Protein AF-A0A2E5CTN7-F1 (afdb_monomer)

Solvent-accessible surface area (backbone atoms only — not comparable to full-atom values): 4200 Å² total; per-residue (Å²): 109,69,56,59,52,44,19,51,52,30,25,52,55,41,48,54,53,52,45,56,50,31,56,75,73,72,36,64,38,70,82,67,45,45,64,46,31,78,74,52,42,70,61,41,58,75,75,46,55,69,67,31,49,48,36,58,74,50,50,43,57,54,54,36,49,49,13,42,55,50,14,49,51,53,50,75,74,107

Structure (mmCIF, N/CA/C/O backbone):
data_AF-A0A2E5CTN7-F1
#
_entry.id   AF-A0A2E5CTN7-F1
#
loop_
_atom_site.group_PDB
_atom_site.id
_atom_site.type_symbol
_atom_site.label_atom_id
_atom_site.label_alt_id
_atom_site.label_comp_id
_atom_site.label_asym_id
_atom_site.label_entity_id
_atom_site.label_seq_id
_atom_site.pdbx_PDB_ins_code
_atom_site.Cartn_x
_atom_site.Cartn_y
_atom_site.Cartn_z
_atom_site.occupancy
_atom_site.B_iso_or_equiv
_atom_site.auth_seq_id
_atom_site.auth_comp_id
_atom_site.auth_asym_id
_atom_site.auth_atom_id
_atom_site.pdbx_PDB_model_num
ATOM 1 N N . MET A 1 1 ? 17.159 -10.395 -12.004 1.00 92.94 1 MET A N 1
ATOM 2 C CA . MET A 1 1 ? 17.238 -9.662 -10.718 1.00 92.94 1 MET A CA 1
ATOM 3 C C . MET A 1 1 ? 16.824 -8.200 -10.842 1.00 92.94 1 MET A C 1
ATOM 5 O O . MET A 1 1 ? 15.944 -7.797 -10.094 1.00 92.94 1 MET A O 1
ATOM 9 N N . LEU A 1 2 ? 17.341 -7.438 -11.818 1.00 96.06 2 LEU A N 1
ATOM 10 C CA . LEU A 1 2 ? 16.951 -6.033 -12.044 1.00 96.06 2 LEU A CA 1
ATOM 11 C C . LEU A 1 2 ? 15.428 -5.817 -12.174 1.00 96.06 2 LEU A C 1
ATOM 1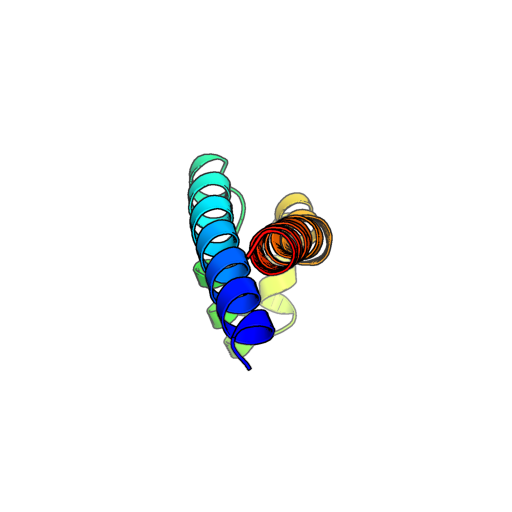3 O O . LEU A 1 2 ? 14.888 -4.915 -11.545 1.0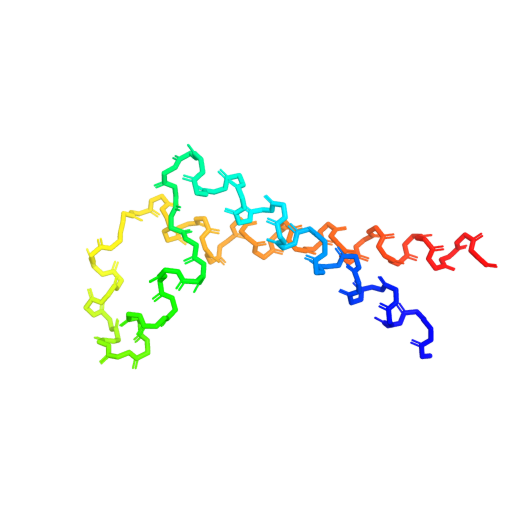0 96.06 2 LEU A O 1
ATOM 17 N N . ARG A 1 3 ? 14.721 -6.701 -12.897 1.00 97.44 3 ARG A N 1
ATOM 18 C CA . ARG A 1 3 ? 13.249 -6.680 -13.004 1.00 97.44 3 ARG A CA 1
ATOM 19 C C . ARG A 1 3 ? 12.548 -6.640 -11.644 1.00 97.44 3 ARG A C 1
ATOM 21 O O . ARG A 1 3 ? 11.682 -5.805 -11.420 1.00 97.44 3 ARG A O 1
ATOM 28 N N . ILE A 1 4 ? 12.926 -7.546 -10.740 1.00 97.38 4 ILE A N 1
ATOM 29 C CA . ILE A 1 4 ? 12.309 -7.671 -9.411 1.00 97.38 4 ILE A CA 1
ATOM 30 C C . ILE A 1 4 ? 12.618 -6.427 -8.571 1.00 97.38 4 ILE A C 1
ATOM 32 O O . ILE A 1 4 ? 11.733 -5.918 -7.894 1.00 97.38 4 ILE A O 1
ATOM 36 N N . TYR A 1 5 ? 13.844 -5.905 -8.663 1.00 98.06 5 TYR A N 1
ATOM 37 C CA . TYR A 1 5 ? 14.250 -4.683 -7.971 1.00 98.06 5 TYR A C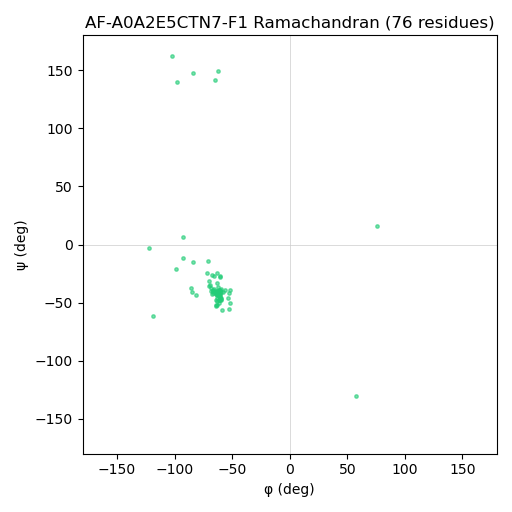A 1
ATOM 38 C C . TYR A 1 5 ? 13.425 -3.460 -8.410 1.00 98.06 5 TYR A C 1
ATOM 40 O O . TYR A 1 5 ? 12.883 -2.751 -7.564 1.00 98.06 5 TYR A O 1
ATOM 48 N N . LEU A 1 6 ? 13.249 -3.256 -9.721 1.00 98.00 6 LEU A N 1
ATOM 49 C CA . LEU A 1 6 ? 12.433 -2.161 -10.265 1.00 98.00 6 LEU A CA 1
ATOM 50 C C . LEU A 1 6 ? 10.954 -2.288 -9.883 1.00 98.00 6 LEU A C 1
ATOM 52 O O . LEU A 1 6 ? 10.323 -1.298 -9.515 1.00 98.00 6 LEU A O 1
ATOM 56 N N . ILE A 1 7 ? 10.412 -3.508 -9.919 1.00 98.50 7 ILE A N 1
ATOM 57 C CA . ILE A 1 7 ? 9.059 -3.799 -9.430 1.00 98.50 7 ILE A CA 1
ATOM 58 C C . ILE A 1 7 ? 8.937 -3.448 -7.943 1.00 98.50 7 ILE A C 1
ATOM 60 O O . ILE A 1 7 ? 8.004 -2.745 -7.563 1.00 98.50 7 ILE A O 1
ATOM 64 N N . GLY A 1 8 ? 9.888 -3.879 -7.110 1.00 98.25 8 GLY A N 1
ATOM 65 C CA . GLY A 1 8 ? 9.897 -3.589 -5.675 1.00 98.25 8 GLY A CA 1
ATOM 66 C C . GLY A 1 8 ? 9.930 -2.089 -5.374 1.00 98.25 8 GLY A C 1
ATOM 67 O O . GLY A 1 8 ? 9.124 -1.611 -4.578 1.00 98.25 8 GLY A O 1
ATOM 68 N N . ILE A 1 9 ? 10.792 -1.331 -6.062 1.00 98.38 9 ILE A N 1
ATOM 69 C CA . ILE A 1 9 ? 10.838 0.136 -5.945 1.00 98.38 9 ILE A CA 1
ATOM 70 C C . ILE A 1 9 ? 9.501 0.757 -6.352 1.00 98.38 9 ILE A C 1
ATOM 72 O O . ILE A 1 9 ? 8.989 1.631 -5.656 1.00 98.38 9 ILE A O 1
ATOM 76 N N . SER A 1 10 ? 8.920 0.314 -7.467 1.00 98.38 10 SER A N 1
ATOM 77 C CA . SER A 1 10 ? 7.662 0.879 -7.950 1.00 98.38 10 SER A CA 1
ATOM 78 C C . SER A 1 10 ? 6.511 0.620 -6.973 1.00 98.38 10 SER A C 1
ATOM 80 O O . SER A 1 10 ? 5.766 1.545 -6.651 1.00 98.38 10 SER A O 1
ATOM 82 N N . ILE A 1 11 ? 6.416 -0.591 -6.414 1.00 98.50 11 ILE A N 1
ATOM 83 C CA . ILE A 1 11 ? 5.449 -0.919 -5.356 1.00 98.50 11 ILE A CA 1
ATOM 84 C C . ILE A 1 11 ? 5.680 -0.047 -4.118 1.00 98.50 11 ILE A C 1
ATOM 86 O O . ILE A 1 11 ? 4.713 0.481 -3.575 1.00 98.50 11 ILE A O 1
ATOM 90 N N . LEU A 1 12 ? 6.933 0.154 -3.691 1.00 98.31 12 LEU A N 1
ATOM 91 C CA . LEU A 1 12 ? 7.260 0.996 -2.536 1.00 98.31 12 LEU A CA 1
ATOM 92 C C . LEU A 1 12 ? 6.796 2.447 -2.733 1.00 98.31 12 LEU A C 1
ATOM 94 O O . LEU A 1 12 ? 6.168 3.017 -1.843 1.00 98.31 12 LEU A O 1
ATOM 98 N N . ILE A 1 13 ? 7.059 3.033 -3.904 1.00 98.38 13 ILE A N 1
ATOM 99 C CA . ILE A 1 13 ? 6.625 4.400 -4.230 1.00 98.38 13 ILE A CA 1
ATOM 100 C C . ILE A 1 13 ? 5.097 4.499 -4.172 1.00 98.38 13 ILE A C 1
ATOM 102 O O . ILE A 1 13 ? 4.556 5.398 -3.526 1.00 98.38 13 ILE A O 1
ATOM 106 N N . ILE A 1 14 ? 4.395 3.552 -4.799 1.00 98.31 14 ILE A N 1
ATOM 107 C CA . ILE A 1 14 ? 2.931 3.517 -4.783 1.00 98.31 14 ILE A CA 1
ATOM 108 C C . ILE A 1 14 ? 2.392 3.324 -3.358 1.00 98.31 14 ILE A C 1
ATOM 110 O O . ILE A 1 14 ? 1.437 4.001 -2.983 1.00 98.31 14 ILE A O 1
ATOM 114 N N . ALA A 1 15 ? 3.022 2.484 -2.533 1.00 97.81 15 ALA A N 1
ATOM 115 C CA . ALA A 1 15 ? 2.639 2.274 -1.137 1.00 97.81 15 ALA A CA 1
ATOM 116 C C . ALA A 1 15 ? 2.745 3.560 -0.301 1.00 97.81 15 ALA A C 1
ATOM 118 O O . ALA A 1 15 ? 1.846 3.856 0.489 1.00 97.81 15 ALA A O 1
ATOM 119 N N . ILE A 1 16 ? 3.816 4.343 -0.481 1.00 97.88 16 ILE A N 1
ATOM 120 C CA . ILE A 1 16 ? 4.007 5.628 0.210 1.00 97.88 16 ILE A CA 1
ATOM 121 C C . ILE A 1 16 ? 2.912 6.617 -0.202 1.00 97.88 16 ILE A C 1
ATOM 123 O O . ILE A 1 16 ? 2.258 7.204 0.661 1.00 97.88 16 ILE A O 1
ATOM 127 N N . ILE A 1 17 ? 2.660 6.758 -1.508 1.00 97.88 17 ILE A N 1
ATOM 128 C CA . ILE A 1 17 ? 1.618 7.653 -2.031 1.00 97.88 17 ILE A CA 1
ATOM 129 C C . ILE A 1 17 ? 0.236 7.234 -1.512 1.00 97.88 17 ILE A C 1
ATOM 131 O O . ILE A 1 17 ? -0.516 8.074 -1.020 1.00 97.88 17 ILE A O 1
ATOM 135 N N . ALA A 1 18 ? -0.087 5.941 -1.564 1.00 97.25 18 ALA A N 1
ATOM 136 C CA . ALA A 1 18 ? -1.366 5.414 -1.101 1.00 97.25 18 ALA A CA 1
ATOM 137 C C . ALA A 1 18 ? -1.596 5.683 0.394 1.00 97.25 18 ALA A C 1
ATOM 139 O O . ALA A 1 18 ? -2.688 6.100 0.774 1.00 97.25 18 ALA A O 1
ATOM 140 N N . ASN A 1 19 ? -0.573 5.503 1.237 1.00 96.75 19 ASN A N 1
ATOM 141 C CA . ASN A 1 19 ? -0.669 5.799 2.669 1.00 96.75 19 ASN A CA 1
ATOM 142 C C . ASN A 1 19 ? -0.846 7.302 2.943 1.00 96.75 19 ASN A C 1
ATOM 144 O O . ASN A 1 19 ? -1.659 7.671 3.790 1.00 96.75 19 ASN A O 1
ATOM 148 N N . LEU A 1 20 ? -0.145 8.171 2.204 1.00 96.81 20 LEU A N 1
ATOM 149 C CA . LEU A 1 20 ? -0.314 9.625 2.319 1.00 96.81 20 LEU A CA 1
ATOM 150 C C . LEU A 1 20 ? -1.728 10.069 1.932 1.00 96.81 20 LEU A C 1
ATOM 152 O O . LEU A 1 20 ? -2.319 10.901 2.619 1.00 96.81 20 LEU A O 1
ATOM 156 N N . ILE A 1 21 ? -2.276 9.518 0.845 1.00 96.88 21 ILE A N 1
ATOM 157 C CA . ILE A 1 21 ? -3.648 9.810 0.419 1.00 96.88 21 ILE A CA 1
ATOM 158 C C . ILE A 1 21 ? -4.628 9.314 1.481 1.00 96.88 21 ILE A C 1
ATOM 160 O O . ILE A 1 21 ? -5.429 10.114 1.953 1.00 96.88 21 ILE A O 1
ATOM 164 N N . ALA A 1 22 ? -4.523 8.047 1.898 1.00 96.12 22 ALA A N 1
ATOM 165 C CA . ALA A 1 22 ? -5.400 7.430 2.895 1.00 96.12 22 ALA A CA 1
ATOM 166 C C . ALA A 1 22 ? -5.465 8.241 4.197 1.00 96.12 22 ALA A C 1
ATOM 168 O O . ALA A 1 22 ? -6.559 8.53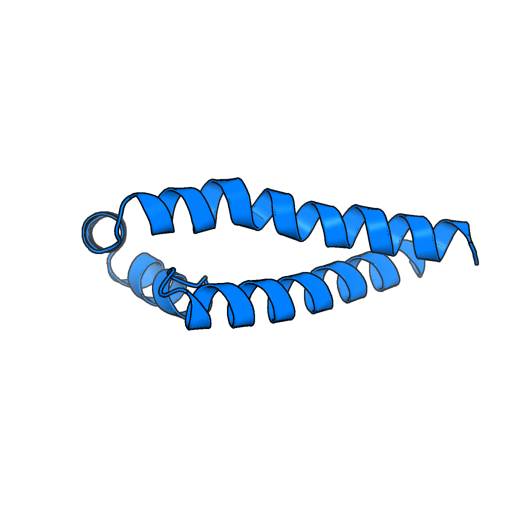9 4.674 1.00 96.12 22 ALA A O 1
ATOM 169 N N . SER A 1 23 ? -4.309 8.681 4.707 1.00 93.94 23 SER A N 1
ATOM 170 C CA . SER A 1 23 ? -4.225 9.527 5.901 1.00 93.94 23 SER A CA 1
ATOM 171 C C . SER A 1 23 ? -4.973 10.858 5.731 1.00 93.94 23 SER A C 1
ATOM 173 O O . SER A 1 23 ? -5.695 11.274 6.636 1.00 93.94 23 SER A O 1
ATOM 175 N N . LYS A 1 24 ? -4.883 11.502 4.557 1.00 95.31 24 LYS A N 1
ATOM 176 C CA . LYS A 1 24 ? -5.585 12.769 4.276 1.00 95.31 24 LYS A CA 1
ATOM 177 C C . LYS A 1 24 ? -7.100 12.623 4.155 1.00 95.31 24 LYS A C 1
ATOM 179 O O . LYS A 1 24 ? -7.815 13.564 4.479 1.00 95.31 24 LYS A O 1
ATOM 184 N N . ILE A 1 25 ? -7.586 11.475 3.686 1.00 94.56 25 ILE A N 1
ATOM 185 C CA . ILE A 1 25 ? -9.027 11.199 3.547 1.00 94.56 25 ILE A CA 1
ATOM 186 C C . ILE A 1 25 ? -9.628 10.498 4.777 1.00 94.56 25 ILE A C 1
ATOM 188 O O . ILE A 1 25 ? -10.793 10.110 4.746 1.00 94.56 25 ILE A O 1
ATOM 192 N N . GLY A 1 26 ? -8.854 10.338 5.858 1.00 93.06 26 GLY A N 1
ATOM 193 C CA . GLY A 1 26 ? -9.322 9.752 7.118 1.00 93.06 26 GLY A CA 1
ATOM 194 C C . GLY A 1 26 ? -9.483 8.228 7.099 1.00 93.06 26 GLY A C 1
ATOM 195 O O . GLY A 1 26 ? -10.147 7.677 7.976 1.00 93.06 26 GLY A O 1
ATOM 196 N N . LEU A 1 27 ? -8.896 7.534 6.119 1.00 95.62 27 LEU A N 1
ATOM 197 C CA . LEU A 1 27 ? -8.862 6.071 6.088 1.00 95.62 27 LEU A CA 1
ATOM 198 C C . LEU A 1 27 ? -7.696 5.537 6.920 1.00 95.62 27 LEU A C 1
ATOM 200 O O . LEU A 1 27 ? -6.627 6.143 6.990 1.00 95.62 27 LEU A O 1
ATOM 204 N N . ALA A 1 28 ? -7.890 4.362 7.519 1.00 94.94 28 ALA A N 1
ATOM 205 C CA . ALA A 1 28 ? -6.821 3.697 8.253 1.00 94.94 28 ALA A CA 1
ATOM 206 C C . ALA A 1 28 ? -5.681 3.285 7.309 1.00 94.94 28 ALA A C 1
ATOM 208 O O . ALA A 1 28 ? -5.918 2.802 6.198 1.00 94.94 28 ALA A O 1
ATOM 209 N N . THR A 1 29 ? -4.442 3.426 7.776 1.00 96.19 29 THR A N 1
ATOM 210 C CA . THR A 1 29 ? -3.255 2.910 7.087 1.00 96.19 29 THR A CA 1
ATOM 211 C C . THR A 1 29 ? -2.769 1.619 7.742 1.00 96.19 29 THR A C 1
ATOM 213 O O . THR A 1 29 ? -3.088 1.334 8.900 1.00 96.19 29 THR A O 1
ATOM 216 N N . TRP A 1 30 ? -1.950 0.838 7.032 1.00 95.06 30 TRP A N 1
ATOM 217 C CA . TRP A 1 30 ? -1.299 -0.335 7.629 1.00 95.06 30 TRP A CA 1
ATOM 218 C C . TRP A 1 30 ? -0.340 0.036 8.769 1.00 95.06 30 TRP A C 1
ATOM 220 O O . TRP A 1 30 ? -0.135 -0.781 9.667 1.00 95.06 30 TRP A O 1
ATOM 230 N N . TYR A 1 31 ? 0.183 1.267 8.783 1.00 92.56 31 TYR A N 1
ATOM 231 C CA . TYR A 1 31 ? 0.998 1.784 9.885 1.00 92.56 31 TYR A CA 1
ATOM 232 C C . TYR A 1 31 ? 0.180 1.996 11.165 1.00 92.56 31 TYR A C 1
ATOM 234 O O . TYR A 1 31 ? 0.666 1.691 12.251 1.00 92.56 31 TYR A O 1
ATOM 242 N N . ASP A 1 32 ? -1.073 2.445 11.046 1.00 91.94 32 ASP A N 1
ATOM 243 C CA . ASP A 1 32 ? -1.946 2.688 12.202 1.00 91.94 32 ASP A CA 1
ATOM 244 C C . ASP A 1 32 ? -2.664 1.416 12.670 1.00 91.94 32 ASP A C 1
ATOM 246 O O . ASP A 1 32 ? -2.825 1.171 13.870 1.00 91.94 32 ASP A O 1
ATOM 250 N N . PHE A 1 33 ? -3.136 0.613 11.713 1.00 94.81 33 PHE A N 1
ATOM 251 C CA . PHE A 1 33 ? -3.936 -0.581 11.973 1.00 94.81 33 PHE A CA 1
ATOM 252 C C . PHE A 1 33 ? -3.076 -1.788 12.357 1.00 94.81 33 PHE A C 1
ATOM 254 O O . PHE A 1 33 ? -3.410 -2.490 13.312 1.00 94.81 33 PHE A O 1
ATOM 261 N N . GLY A 1 34 ? -1.955 -2.015 11.663 1.00 94.00 34 GLY A N 1
ATOM 262 C CA . GLY A 1 34 ? -1.116 -3.205 11.829 1.00 94.00 34 GLY A CA 1
ATOM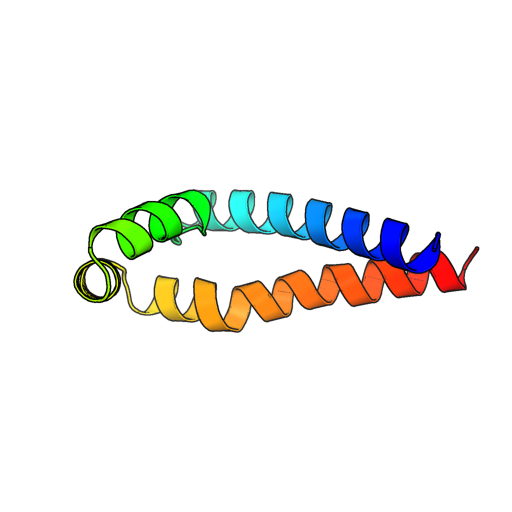 263 C C . GLY A 1 34 ? -0.697 -3.456 13.282 1.00 94.00 34 GLY A C 1
ATOM 264 O O . GLY A 1 34 ? -1.023 -4.513 13.823 1.00 94.00 34 GLY A O 1
ATOM 265 N N . PRO A 1 35 ? -0.058 -2.492 13.972 1.00 94.81 35 PRO A N 1
ATOM 266 C CA . PRO A 1 35 ? 0.359 -2.671 15.364 1.00 94.81 35 PRO A CA 1
ATOM 267 C C . PRO A 1 35 ? -0.805 -2.971 16.321 1.00 94.81 35 PRO A C 1
ATOM 269 O O . PRO A 1 35 ? -0.672 -3.795 17.227 1.00 94.81 35 PRO A O 1
ATOM 272 N N . LYS A 1 36 ? -1.969 -2.337 16.115 1.00 94.31 36 LYS A N 1
ATOM 273 C CA . LYS A 1 36 ? -3.175 -2.581 16.925 1.00 94.31 36 LYS A CA 1
ATOM 274 C C . LYS A 1 36 ? -3.715 -3.988 16.693 1.00 94.31 36 LYS A C 1
ATOM 276 O O . LYS A 1 36 ? -4.049 -4.674 17.658 1.00 94.31 36 LYS A O 1
ATOM 281 N N . PHE A 1 37 ? -3.745 -4.423 15.435 1.00 94.31 37 PHE A N 1
ATOM 282 C CA . PHE A 1 37 ? -4.165 -5.762 15.050 1.00 94.31 37 PHE A CA 1
ATOM 283 C C . PHE A 1 37 ? -3.242 -6.838 15.627 1.00 94.31 37 PHE A C 1
ATOM 285 O O . PHE A 1 37 ? -3.727 -7.775 16.250 1.00 94.31 37 PHE A O 1
ATOM 292 N N . PHE A 1 38 ? -1.919 -6.681 15.542 1.00 92.88 38 PHE A N 1
ATOM 293 C CA . PHE A 1 38 ? -0.991 -7.661 16.121 1.00 92.88 38 PHE A CA 1
ATOM 294 C C . PHE A 1 38 ? -1.052 -7.728 17.652 1.00 92.88 38 PHE A C 1
ATOM 296 O O . PHE A 1 38 ? -0.779 -8.777 18.227 1.00 92.88 38 PHE A O 1
ATOM 303 N N . LYS A 1 39 ? -1.439 -6.636 18.324 1.00 94.62 39 LYS A N 1
ATOM 304 C CA . LYS A 1 39 ? -1.560 -6.602 19.789 1.00 94.62 39 LYS A CA 1
ATOM 305 C C . LYS A 1 39 ? -2.911 -7.106 20.308 1.00 94.62 39 LYS A C 1
ATOM 307 O O . LYS A 1 39 ? -2.959 -7.696 21.382 1.00 94.62 39 LYS A O 1
ATOM 312 N N . ARG A 1 40 ? -4.012 -6.812 19.608 1.00 93.69 40 ARG A N 1
ATOM 313 C CA . ARG A 1 40 ? -5.394 -7.022 20.102 1.00 93.69 40 ARG A CA 1
ATOM 314 C C . ARG A 1 40 ? -6.245 -7.927 19.206 1.00 93.69 40 ARG A C 1
ATOM 316 O O . ARG A 1 40 ? -7.391 -8.216 19.546 1.00 93.69 40 ARG A O 1
ATOM 323 N N . GLY A 1 41 ? -5.710 -8.371 18.072 1.00 90.31 41 GLY A N 1
ATOM 324 C CA . GLY A 1 41 ? -6.371 -9.269 17.131 1.00 90.31 41 GLY A CA 1
ATOM 325 C C . GLY A 1 41 ? -7.701 -8.720 16.622 1.00 90.31 41 GLY A C 1
ATOM 326 O O . GLY A 1 41 ? -7.804 -7.568 16.198 1.00 90.31 41 GLY A O 1
ATOM 327 N N . TYR A 1 42 ? -8.735 -9.560 16.696 1.00 86.69 42 TYR A N 1
ATOM 328 C CA . TYR A 1 42 ? -10.070 -9.280 16.164 1.00 86.69 42 TYR A CA 1
ATOM 329 C C . TYR A 1 42 ? -10.747 -8.047 16.781 1.00 86.69 42 TYR A C 1
ATOM 331 O O . TYR A 1 42 ? -11.523 -7.373 16.112 1.00 86.69 42 TYR A O 1
ATOM 339 N N . ILE A 1 43 ? -10.407 -7.685 18.021 1.00 90.44 43 ILE A N 1
ATOM 340 C CA . ILE A 1 43 ? -10.957 -6.481 18.662 1.00 90.44 43 ILE A CA 1
ATOM 341 C C . ILE A 1 43 ? -10.556 -5.223 17.874 1.00 90.44 43 ILE A C 1
ATOM 343 O O . ILE A 1 43 ? -11.365 -4.319 17.697 1.00 90.44 43 ILE A O 1
ATOM 347 N N . ALA A 1 44 ? -9.342 -5.186 17.312 1.00 90.00 44 ALA A N 1
ATOM 348 C CA . ALA A 1 44 ? -8.887 -4.056 16.501 1.00 90.00 44 ALA A CA 1
ATOM 349 C C . ALA A 1 44 ? -9.653 -3.921 15.171 1.00 90.00 44 ALA A C 1
ATOM 351 O O . ALA A 1 44 ? -9.750 -2.816 14.645 1.00 90.00 44 ALA A O 1
ATOM 352 N N . LEU A 1 45 ? -10.204 -5.017 14.630 1.00 88.00 45 LEU A N 1
ATOM 353 C CA . LEU A 1 45 ? -11.060 -4.986 13.436 1.00 88.00 45 LEU A CA 1
ATOM 354 C C . LEU A 1 45 ? -12.417 -4.340 13.729 1.00 88.00 45 LEU A C 1
ATOM 356 O O . LEU A 1 45 ? -12.940 -3.630 12.880 1.00 88.00 45 LEU A O 1
ATOM 360 N N . GLN A 1 46 ? -12.971 -4.556 14.925 1.00 87.69 46 GLN A N 1
ATOM 361 C CA . GLN A 1 46 ? -14.252 -3.967 15.332 1.00 87.69 46 GLN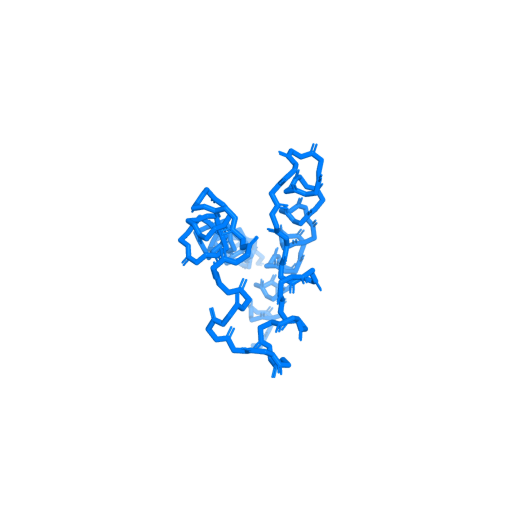 A CA 1
ATOM 362 C C . GLN A 1 46 ? -14.154 -2.457 15.596 1.00 87.69 46 GLN A C 1
ATOM 364 O O . GLN A 1 46 ? -15.148 -1.746 15.496 1.00 87.69 46 GLN A O 1
ATOM 369 N N . GLU A 1 47 ? -12.957 -1.968 15.924 1.00 88.50 47 GLU A N 1
ATOM 370 C CA . GLU A 1 47 ? -12.687 -0.551 16.193 1.00 88.50 47 GLU A CA 1
ATOM 371 C C . GLU A 1 47 ? -12.424 0.271 14.924 1.00 88.50 47 GLU A C 1
ATOM 373 O O . GLU A 1 47 ? -12.445 1.502 14.979 1.00 88.50 47 GLU A O 1
ATOM 378 N N . ILE A 1 48 ? -12.166 -0.378 13.783 1.00 91.31 48 ILE A N 1
ATOM 379 C CA . ILE A 1 48 ? -11.985 0.315 12.507 1.00 91.31 48 ILE A CA 1
ATOM 380 C C . ILE A 1 48 ? -13.276 0.299 11.689 1.00 91.31 48 ILE A C 1
ATOM 382 O O . ILE A 1 48 ? -13.994 -0.694 11.622 1.00 91.31 48 ILE A O 1
ATOM 386 N N . GLY A 1 49 ? -13.577 1.424 11.040 1.00 92.00 49 GLY A N 1
ATOM 387 C CA . GLY A 1 49 ? -14.770 1.540 10.205 1.00 92.00 49 GLY A CA 1
ATOM 388 C C . GLY A 1 49 ? -14.751 0.570 9.019 1.00 92.00 49 GLY A C 1
ATOM 389 O O . GLY A 1 49 ? -13.695 0.289 8.449 1.00 92.00 49 GLY A O 1
ATOM 390 N N . PHE A 1 50 ? -15.934 0.122 8.592 1.00 92.94 50 PHE A N 1
ATOM 391 C CA . PHE A 1 50 ? -16.107 -0.802 7.461 1.00 92.94 50 PHE A CA 1
ATOM 392 C C . PHE A 1 50 ? -15.393 -0.334 6.180 1.00 92.94 50 PHE A C 1
ATOM 394 O O . PHE A 1 50 ? -14.761 -1.130 5.489 1.00 92.94 50 PHE A O 1
ATOM 401 N N . ILE A 1 51 ? -15.422 0.973 5.899 1.00 95.12 51 ILE A N 1
ATOM 402 C CA . ILE A 1 51 ? -14.749 1.570 4.735 1.00 95.12 51 ILE A CA 1
ATOM 403 C C . ILE A 1 51 ? -13.226 1.392 4.831 1.00 95.12 51 ILE A C 1
ATOM 405 O O . ILE A 1 51 ? -12.582 1.066 3.838 1.00 95.12 51 ILE A O 1
ATOM 409 N N . SER A 1 52 ? -12.647 1.539 6.025 1.00 95.19 52 SER A N 1
ATOM 410 C CA . SER A 1 52 ? -11.215 1.328 6.265 1.00 95.19 52 SER A CA 1
ATOM 411 C C . SER A 1 52 ? -10.819 -0.144 6.143 1.00 95.19 52 SER A C 1
ATOM 413 O O . SER A 1 52 ? -9.739 -0.437 5.638 1.00 95.19 52 SER A O 1
ATOM 415 N N . ILE A 1 53 ? -11.692 -1.077 6.540 1.00 94.88 53 ILE A N 1
ATOM 416 C CA . ILE A 1 53 ? -11.482 -2.515 6.302 1.00 94.88 53 ILE A CA 1
ATOM 417 C C . ILE A 1 53 ? -11.453 -2.788 4.796 1.00 94.88 53 ILE A C 1
ATOM 419 O O . ILE A 1 53 ? -10.497 -3.370 4.286 1.00 94.88 53 ILE A O 1
ATOM 423 N N . PHE A 1 54 ? -12.473 -2.326 4.070 1.00 95.88 54 PHE A N 1
ATOM 424 C CA . PHE A 1 54 ? -12.546 -2.488 2.619 1.00 95.88 54 PHE A CA 1
ATOM 425 C C . PHE A 1 54 ? -11.328 -1.866 1.920 1.00 95.88 54 PHE A C 1
ATOM 427 O O . PHE A 1 54 ? -10.732 -2.469 1.026 1.00 95.88 54 PHE A O 1
ATOM 434 N N . TRP A 1 55 ? -10.900 -0.689 2.379 1.00 96.62 55 TRP A N 1
ATOM 435 C CA . TRP A 1 55 ? -9.684 -0.045 1.906 1.00 96.62 55 TRP A CA 1
ATOM 436 C C . TRP A 1 55 ? -8.442 -0.911 2.132 1.00 96.62 55 TRP A C 1
ATOM 438 O O . TRP A 1 55 ? -7.758 -1.233 1.168 1.00 96.62 55 TRP A O 1
ATOM 448 N N . LEU A 1 56 ? -8.161 -1.332 3.367 1.00 96.31 56 LEU A N 1
ATOM 449 C CA . LEU A 1 56 ? -6.923 -2.037 3.719 1.00 96.31 56 LEU A CA 1
ATOM 450 C C . LEU A 1 56 ? -6.796 -3.419 3.074 1.00 96.31 56 LEU A C 1
ATOM 452 O O . LEU A 1 56 ? -5.695 -3.810 2.685 1.00 96.31 56 LEU A O 1
ATOM 456 N N . PHE A 1 57 ? -7.903 -4.156 2.974 1.00 95.44 57 PHE A N 1
ATOM 457 C CA . PHE A 1 57 ? -7.885 -5.558 2.555 1.00 95.44 57 PHE A CA 1
ATOM 458 C C . PHE A 1 57 ? -8.236 -5.776 1.080 1.00 95.44 57 PHE A C 1
ATOM 460 O O . PHE A 1 57 ? -7.870 -6.814 0.536 1.00 95.44 57 PHE A O 1
ATOM 467 N N . ILE A 1 58 ? -8.915 -4.829 0.421 1.00 96.50 58 ILE A N 1
ATOM 468 C CA . ILE A 1 58 ? -9.327 -4.973 -0.986 1.00 96.50 58 ILE A CA 1
ATOM 469 C C . ILE A 1 58 ? -8.686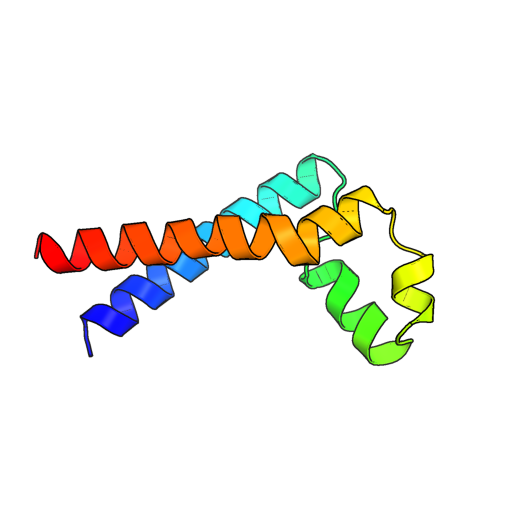 -3.889 -1.848 1.00 96.50 58 ILE A C 1
ATOM 471 O O . ILE A 1 58 ? -7.898 -4.200 -2.741 1.00 96.50 58 ILE A O 1
ATOM 475 N N . LEU A 1 59 ? -8.979 -2.614 -1.581 1.00 97.31 59 LEU A N 1
ATOM 476 C CA . LEU A 1 59 ? -8.505 -1.532 -2.450 1.00 97.31 59 LEU A CA 1
ATOM 477 C C . LEU A 1 59 ? -6.986 -1.349 -2.386 1.00 97.31 59 LEU A C 1
ATOM 479 O O . LEU A 1 59 ? -6.355 -1.139 -3.416 1.00 97.31 59 LEU A O 1
ATOM 483 N N . TYR A 1 60 ? -6.381 -1.459 -1.207 1.00 97.00 60 TYR A N 1
ATOM 484 C CA . TYR A 1 60 ? -4.954 -1.229 -1.015 1.00 97.00 60 TYR A CA 1
ATOM 485 C C . TYR A 1 60 ? -4.092 -2.253 -1.780 1.00 97.00 60 TYR A C 1
ATOM 487 O O . TYR A 1 60 ? -3.223 -1.818 -2.537 1.00 97.00 60 TYR A O 1
ATOM 495 N N . PRO A 1 61 ? -4.346 -3.582 -1.723 1.00 97.56 61 PRO A N 1
ATOM 496 C CA . PRO A 1 61 ? -3.684 -4.546 -2.608 1.00 97.56 61 PRO A CA 1
ATOM 497 C C . PRO A 1 61 ? -3.854 -4.250 -4.105 1.00 97.56 61 PRO A C 1
ATOM 499 O O . PRO A 1 61 ? -2.895 -4.391 -4.863 1.00 97.56 61 PRO A O 1
ATOM 502 N N . ILE A 1 62 ? -5.040 -3.800 -4.535 1.00 98.06 62 ILE A N 1
ATOM 503 C CA . ILE A 1 62 ? -5.287 -3.414 -5.935 1.00 98.06 62 ILE A CA 1
ATOM 504 C C . ILE A 1 62 ? -4.429 -2.201 -6.318 1.00 98.06 62 ILE A C 1
ATOM 506 O O . ILE A 1 62 ? -3.813 -2.189 -7.383 1.00 98.06 62 ILE A O 1
ATOM 510 N N . VAL A 1 63 ? -4.326 -1.201 -5.440 1.00 97.75 63 VAL A N 1
ATOM 511 C CA . VAL A 1 63 ? -3.453 -0.039 -5.645 1.00 97.75 63 VAL A CA 1
ATOM 512 C C . VAL A 1 63 ? -1.988 -0.471 -5.726 1.00 97.75 63 VAL A C 1
ATOM 514 O O . VAL A 1 63 ? -1.284 -0.042 -6.636 1.00 97.75 63 VAL A O 1
ATOM 517 N N . LEU A 1 64 ? -1.521 -1.374 -4.860 1.00 98.00 64 LEU A N 1
ATOM 518 C CA . LEU A 1 64 ? -0.152 -1.901 -4.936 1.00 98.00 64 LEU A CA 1
ATOM 519 C C . LEU A 1 64 ? 0.115 -2.683 -6.230 1.00 98.00 64 LEU A C 1
ATOM 521 O O . LEU A 1 64 ? 1.226 -2.618 -6.763 1.00 98.00 64 LEU A O 1
ATOM 525 N N . ALA A 1 65 ? -0.891 -3.371 -6.778 1.00 98.06 65 ALA A N 1
ATOM 526 C CA . ALA A 1 65 ? -0.772 -4.044 -8.069 1.00 98.06 65 ALA A CA 1
ATOM 527 C C . ALA A 1 65 ? -0.459 -3.057 -9.211 1.00 98.06 65 ALA A C 1
ATOM 529 O O . ALA A 1 65 ? 0.238 -3.427 -10.156 1.00 98.06 65 ALA A O 1
ATOM 530 N N . LEU A 1 66 ? -0.864 -1.784 -9.104 1.00 97.88 66 LEU A N 1
ATOM 531 C CA . LEU A 1 66 ? -0.435 -0.745 -10.049 1.00 97.88 66 LEU A CA 1
ATOM 532 C C . LEU A 1 66 ? 1.084 -0.547 -10.014 1.00 97.88 66 LEU A C 1
ATOM 534 O O . LEU A 1 66 ? 1.701 -0.431 -11.069 1.00 97.88 66 LEU A O 1
ATOM 538 N N . GLY A 1 67 ? 1.705 -0.583 -8.831 1.00 98.00 67 GLY A N 1
ATOM 539 C CA . GLY A 1 67 ? 3.164 -0.535 -8.693 1.00 98.00 67 GLY A CA 1
ATOM 540 C C . GLY A 1 67 ? 3.850 -1.722 -9.368 1.00 98.00 67 GLY A C 1
ATOM 541 O O . GLY A 1 67 ? 4.855 -1.552 -10.055 1.00 98.00 67 GLY A O 1
ATOM 542 N N . TYR A 1 68 ? 3.267 -2.920 -9.275 1.00 98.50 68 TYR A N 1
ATOM 543 C CA . TYR A 1 68 ? 3.761 -4.071 -10.033 1.00 98.50 68 TYR A CA 1
ATOM 544 C C . TYR A 1 68 ? 3.690 -3.833 -11.548 1.00 98.50 68 TYR A C 1
ATOM 546 O O . TYR A 1 68 ? 4.686 -4.020 -12.249 1.00 98.50 68 TYR A O 1
ATOM 554 N N . LEU A 1 69 ? 2.530 -3.402 -12.056 1.00 98.38 69 LEU A N 1
ATOM 555 C CA . LEU A 1 69 ? 2.317 -3.173 -13.487 1.00 98.38 69 LEU A CA 1
ATOM 556 C C . LEU A 1 69 ? 3.259 -2.093 -14.033 1.00 98.38 69 LEU A C 1
ATOM 558 O O . LEU A 1 69 ? 3.865 -2.287 -15.088 1.00 98.38 69 LEU A O 1
ATOM 562 N N . ILE A 1 70 ? 3.419 -0.98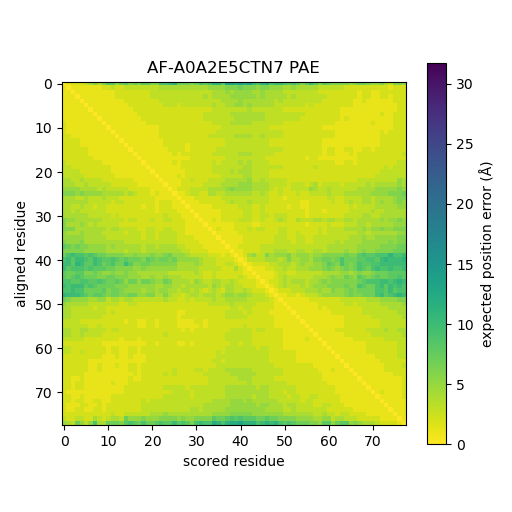8 -13.300 1.00 98.00 70 ILE A N 1
ATOM 563 C CA . ILE A 1 70 ? 4.319 0.113 -13.655 1.00 98.00 70 ILE A CA 1
ATOM 564 C C . ILE A 1 70 ? 5.771 -0.369 -13.650 1.00 98.00 70 ILE A C 1
ATOM 566 O O . ILE A 1 70 ? 6.455 -0.222 -14.659 1.00 98.00 70 ILE A O 1
ATOM 570 N N . GLY A 1 71 ? 6.238 -0.991 -12.565 1.00 97.94 71 GLY A N 1
ATOM 571 C CA . GLY A 1 71 ? 7.615 -1.476 -12.470 1.00 97.94 71 GLY A CA 1
ATOM 572 C C . GLY A 1 71 ? 7.957 -2.522 -13.534 1.00 97.94 71 GLY A C 1
ATOM 573 O O . GLY A 1 71 ? 9.034 -2.476 -14.129 1.00 97.94 71 GLY A O 1
ATOM 574 N N . ASN A 1 72 ? 7.021 -3.424 -13.845 1.00 98.25 72 ASN A N 1
ATOM 575 C CA . ASN A 1 72 ? 7.188 -4.405 -14.915 1.00 98.25 72 ASN A CA 1
ATOM 576 C C . ASN A 1 72 ? 7.229 -3.736 -16.299 1.00 98.25 72 ASN A C 1
ATOM 578 O O . ASN A 1 72 ? 8.034 -4.126 -17.140 1.00 98.25 72 ASN A O 1
ATOM 582 N N . LYS A 1 73 ? 6.405 -2.704 -16.533 1.00 98.06 73 LYS A N 1
ATOM 583 C CA . LYS A 1 73 ? 6.421 -1.935 -17.785 1.00 98.06 73 LYS A CA 1
ATOM 584 C C . LYS A 1 73 ? 7.719 -1.145 -17.957 1.00 98.06 73 LYS A C 1
ATOM 586 O O . LYS A 1 73 ? 8.258 -1.147 -19.054 1.00 98.06 73 LYS A O 1
ATOM 591 N N . ILE A 1 74 ? 8.236 -0.522 -16.894 1.00 97.62 74 ILE A N 1
ATOM 592 C CA . ILE A 1 74 ? 9.531 0.180 -16.911 1.00 97.62 74 ILE A CA 1
ATOM 593 C C . ILE A 1 74 ? 10.652 -0.789 -17.283 1.00 97.62 74 ILE A C 1
ATOM 595 O O . ILE A 1 74 ? 11.454 -0.476 -18.153 1.00 97.62 74 ILE A O 1
ATOM 599 N N . TYR A 1 75 ? 10.685 -1.977 -16.671 1.00 97.88 75 TYR A N 1
ATOM 600 C CA . TYR A 1 75 ? 11.686 -2.988 -17.009 1.00 97.88 75 TYR A CA 1
ATOM 601 C C . TYR A 1 75 ? 11.608 -3.429 -18.475 1.00 97.88 75 TYR A C 1
ATOM 603 O O . TYR A 1 75 ? 12.640 -3.600 -19.100 1.00 97.88 75 TYR A O 1
ATOM 611 N N . ASN A 1 76 ? 10.405 -3.588 -19.030 1.00 97.19 76 ASN A N 1
ATOM 612 C CA . ASN A 1 76 ? 10.234 -3.995 -20.428 1.00 97.19 76 ASN A CA 1
ATOM 613 C C . ASN A 1 76 ? 10.612 -2.901 -21.446 1.00 97.19 76 ASN A C 1
ATOM 615 O O . ASN A 1 76 ? 10.684 -3.196 -22.635 1.00 97.19 76 ASN A O 1
ATOM 619 N N . LEU A 1 77 ? 10.769 -1.648 -21.007 1.00 97.00 77 LEU A N 1
ATOM 620 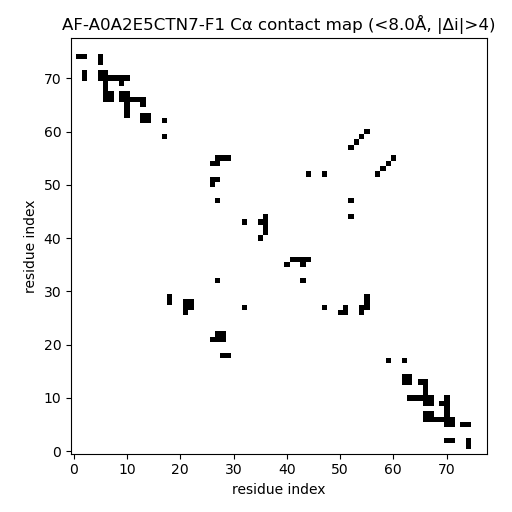C CA . LEU A 1 77 ? 11.206 -0.526 -21.846 1.00 97.00 77 LEU A CA 1
ATOM 621 C C . LEU A 1 77 ? 12.728 -0.303 -21.805 1.00 97.00 77 LEU A C 1
ATOM 623 O O . LEU A 1 77 ? 13.226 0.490 -22.601 1.00 97.00 77 LEU A O 1
ATOM 627 N N . LEU A 1 78 ? 13.430 -0.949 -20.867 1.00 93.56 78 LEU A N 1
ATOM 628 C CA . LEU A 1 78 ? 14.887 -0.917 -20.697 1.00 93.56 78 LEU A CA 1
ATOM 629 C C . LEU A 1 78 ? 15.550 -2.037 -21.502 1.00 93.56 78 LEU A C 1
ATOM 631 O O . LEU A 1 78 ? 16.625 -1.761 -22.073 1.00 93.56 78 LEU A O 1
#

Foldseek 3Di:
DQLVVLLVVLLVVLLVVLQVVCVVVVADHCVRQVVVCVVPNPVSVVVHDPVNVCCHPPVSVVSSVVSNVVSNVVVVVD

Secondary structure (DSSP, 8-state):
-HHHHHHHHHHHHHHHHHHHHHHHTTPPPHHHHHHHHHHHTHHHHHTS-HHHHHIIIIIHHHHHHHHHHHHHHHHHH-

Radius of gyration: 14.73 Å; Cα contacts (8 Å, |Δi|>4): 68; chains: 1; bounding box: 33×22×42 Å

pLDDT: mean 95.6, std 2.87, range [86.69, 98.5]

Mean predicted aligned error: 2.87 Å

Sequence (78 aa):
MLRIYLIGISILIIAIIANLIASKIGLATWYDFGPKFFKRGYIALQEIGFISIFWLFILYPIVLALGYLIGNKIYNLL